Protein AF-A0A3B8VGJ9-F1 (afdb_monomer)

Sequence (97 aa):
MFAKRSVIGLYTDEEAAASALDALREAGYDQGEYEVLTGTPYPEGTFGEEEPKHTLYRWPLIGAACGFIVGLVLTSGTQLAYPLVTGGKPVLSIPPM

Secondary structure (DSSP, 8-state):
-----------SSHHHHHHHHHHHHHTT--GGG-----SS-PPTTTTS-------TTHHHHHHHHHHHHHHHHHHHHHHHHS----TT--SS-SS--

Radius of gyration: 28.13 Å; Cα contacts (8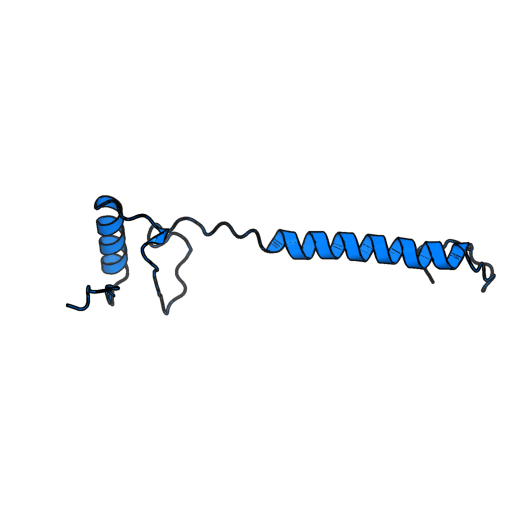 Å, |Δi|>4): 32; chains: 1; bounding box: 67×30×63 Å

Foldseek 3Di:
DPDPPDDDDDDPDLVVQLVVLVVCVVVPDDLVRDDDDDPDDDDPCSSPHDDPPDPPVVVVVVVVVVVVVCVLCVLLVCLVVDPDCDPNDDSDDVVRD

Mean predicted aligned error: 10.01 Å

pLDDT: mean 84.11, std 10.65, range [46.09, 98.12]

Structure (mmCIF, N/CA/C/O backbone):
data_AF-A0A3B8VGJ9-F1
#
_entry.id   AF-A0A3B8VGJ9-F1
#
loop_
_atom_site.group_PDB
_atom_site.id
_atom_site.type_symbol
_atom_site.label_atom_id
_atom_site.label_alt_id
_atom_site.label_comp_id
_atom_site.label_asym_id
_atom_site.label_entity_id
_atom_site.label_seq_id
_atom_site.pdbx_PDB_ins_code
_atom_site.Cartn_x
_atom_site.Cartn_y
_atom_site.Cartn_z
_atom_site.occupancy
_atom_site.B_iso_or_equiv
_atom_site.auth_seq_id
_atom_site.auth_comp_id
_atom_site.auth_asym_id
_atom_site.auth_atom_id
_atom_site.pdbx_PDB_model_num
ATOM 1 N N . MET A 1 1 ? -39.334 -16.133 10.434 1.00 46.09 1 MET A N 1
ATOM 2 C CA . MET A 1 1 ? -38.723 -15.323 11.507 1.00 46.09 1 MET A CA 1
ATOM 3 C C . MET A 1 1 ? -37.450 -14.727 10.930 1.00 46.09 1 MET A C 1
ATOM 5 O O . MET A 1 1 ? -36.537 -15.486 10.639 1.00 46.09 1 MET A O 1
ATOM 9 N N . PHE A 1 2 ? -37.421 -13.428 10.619 1.00 50.62 2 PHE A N 1
ATOM 10 C CA . PHE A 1 2 ? -36.182 -12.788 10.167 1.00 50.62 2 PHE A CA 1
ATOM 11 C C . PHE A 1 2 ? -35.230 -12.748 11.366 1.00 50.62 2 PHE A C 1
ATOM 13 O O . PHE A 1 2 ? -35.495 -12.041 12.335 1.00 50.62 2 PHE A O 1
ATOM 20 N N . ALA A 1 3 ? -34.180 -13.570 11.342 1.00 58.62 3 ALA A N 1
ATOM 21 C CA . ALA A 1 3 ? -33.097 -13.471 12.311 1.00 58.62 3 ALA A CA 1
ATOM 22 C C . ALA A 1 3 ? -32.502 -12.059 12.201 1.00 58.62 3 ALA A C 1
ATOM 24 O O . ALA A 1 3 ? -32.224 -11.599 11.090 1.00 58.62 3 ALA A O 1
ATOM 25 N N . LYS A 1 4 ? -32.369 -11.346 13.326 1.00 60.81 4 LYS A N 1
ATOM 26 C CA . LYS A 1 4 ? -31.716 -10.032 13.351 1.00 60.81 4 LYS A CA 1
ATOM 27 C C . LYS A 1 4 ? -30.307 -10.202 12.775 1.00 60.81 4 LYS A C 1
ATOM 29 O O . LYS A 1 4 ? -29.516 -10.952 13.330 1.00 60.81 4 LYS A O 1
ATOM 34 N N . ARG A 1 5 ? -30.047 -9.572 11.626 1.00 75.00 5 ARG A N 1
ATOM 35 C CA . ARG A 1 5 ? -28.815 -9.755 10.840 1.00 75.00 5 ARG A CA 1
ATOM 36 C C . ARG A 1 5 ? -27.684 -8.812 11.252 1.00 75.00 5 ARG A C 1
ATOM 38 O O . ARG A 1 5 ? -26.543 -9.097 10.930 1.00 75.00 5 ARG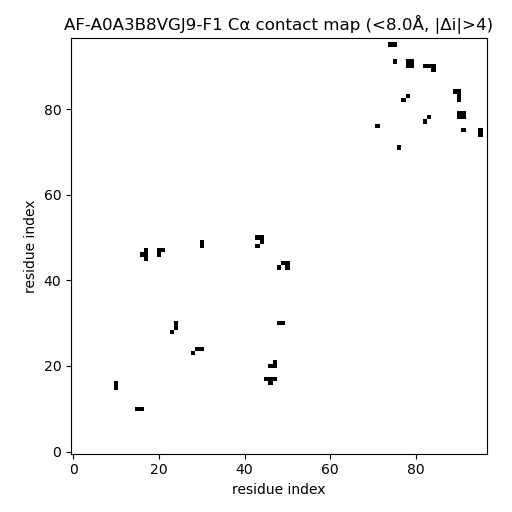 A O 1
ATOM 45 N N . SER A 1 6 ? -28.001 -7.717 11.941 1.00 82.56 6 SER A N 1
ATOM 46 C CA . SER A 1 6 ? -27.028 -6.793 12.524 1.00 82.56 6 SER A CA 1
ATOM 47 C C . SER A 1 6 ? -27.651 -6.028 13.694 1.00 82.56 6 SER A C 1
ATOM 49 O O . SER A 1 6 ? -28.879 -5.955 13.827 1.00 82.56 6 SER A O 1
ATOM 51 N N . VAL A 1 7 ? -26.793 -5.478 14.550 1.00 88.50 7 VAL A N 1
ATOM 52 C CA . VAL A 1 7 ? -27.141 -4.579 15.654 1.00 88.50 7 VAL A CA 1
ATOM 53 C C . VAL A 1 7 ? -26.309 -3.312 15.477 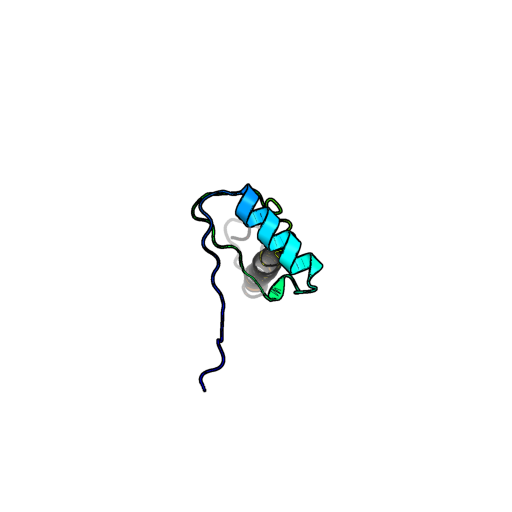1.00 88.50 7 VAL A C 1
ATOM 55 O O . VAL A 1 7 ? -25.144 -3.401 15.111 1.00 88.50 7 VAL A O 1
ATOM 58 N N . ILE A 1 8 ? -26.908 -2.142 15.705 1.00 90.62 8 ILE A N 1
ATOM 59 C CA . ILE A 1 8 ? -26.208 -0.852 15.685 1.00 90.62 8 ILE A CA 1
ATOM 60 C C . ILE A 1 8 ? -26.373 -0.224 17.066 1.00 90.62 8 ILE A C 1
ATOM 62 O O . ILE A 1 8 ? -27.503 -0.037 17.523 1.00 90.62 8 ILE A O 1
ATOM 66 N N . GLY A 1 9 ? -25.255 0.085 17.721 1.00 91.12 9 GLY A N 1
ATOM 67 C CA . GLY A 1 9 ? -25.215 0.923 18.916 1.00 91.12 9 GLY A CA 1
ATOM 68 C C . GLY A 1 9 ? -24.896 2.361 18.520 1.00 91.12 9 GLY A C 1
ATOM 69 O O . GLY A 1 9 ? -23.913 2.597 17.826 1.00 91.12 9 GLY A O 1
ATOM 70 N N . LEU A 1 10 ? -25.739 3.313 18.922 1.00 93.12 10 LEU A N 1
ATOM 71 C CA . LEU A 1 10 ? -25.492 4.738 18.712 1.00 93.12 10 LEU A CA 1
ATOM 72 C C . LEU A 1 10 ? -25.055 5.361 20.036 1.00 93.12 10 LEU A C 1
ATOM 74 O O . LEU A 1 10 ? -25.809 5.330 21.008 1.00 93.12 10 LEU A O 1
ATOM 78 N N . TYR A 1 11 ? -23.863 5.949 20.042 1.00 91.25 11 TYR A N 1
ATOM 79 C CA . TYR A 1 11 ? -23.259 6.579 21.210 1.00 91.25 11 TYR A CA 1
ATOM 80 C C . TYR A 1 11 ? -22.995 8.052 20.905 1.00 91.25 11 TYR A C 1
ATOM 82 O O . TYR A 1 11 ? -22.560 8.400 19.809 1.00 91.25 11 TYR A O 1
ATOM 90 N N . THR A 1 12 ? -23.300 8.923 21.863 1.00 91.12 12 THR A N 1
ATOM 91 C CA . THR A 1 12 ? -23.008 10.365 21.781 1.00 91.12 12 THR A CA 1
ATOM 92 C C . THR A 1 12 ? -21.711 10.744 22.488 1.00 91.12 12 THR A C 1
ATOM 94 O O . THR A 1 12 ? -21.289 11.888 22.386 1.00 91.12 12 THR A O 1
ATOM 97 N N . ASP A 1 13 ? -21.145 9.805 23.239 1.00 89.75 13 ASP A N 1
ATOM 98 C CA . ASP A 1 13 ? -19.993 9.965 24.116 1.00 89.75 13 ASP A CA 1
ATOM 99 C C . ASP A 1 13 ? -18.973 8.869 23.782 1.00 89.75 13 ASP A C 1
ATOM 101 O O . ASP A 1 13 ? -19.338 7.696 23.631 1.00 89.75 13 ASP A O 1
ATOM 105 N N . GLU A 1 14 ? -17.717 9.268 23.609 1.00 87.81 14 GLU A N 1
ATOM 106 C CA . GLU A 1 14 ? -16.620 8.391 23.210 1.00 87.81 14 GLU A CA 1
ATOM 107 C C . GLU A 1 14 ? -16.292 7.320 24.257 1.00 87.81 14 GLU A C 1
ATOM 109 O O . GLU A 1 14 ? -16.007 6.181 23.887 1.00 87.81 14 GLU A O 1
ATOM 114 N N . GLU A 1 15 ? -16.398 7.640 25.547 1.00 89.25 15 GLU A N 1
ATOM 115 C CA . GLU A 1 15 ? -16.090 6.723 26.648 1.00 89.25 15 GLU A CA 1
ATOM 116 C C . GLU A 1 15 ? -17.139 5.607 26.717 1.00 89.25 15 GLU A C 1
ATOM 118 O O . GLU A 1 15 ? -16.818 4.429 26.902 1.00 89.25 15 GLU A O 1
ATOM 123 N N . ALA A 1 16 ? -18.409 5.961 26.497 1.00 91.44 16 ALA A N 1
ATOM 124 C CA . ALA A 1 16 ? -19.499 4.998 26.408 1.00 91.44 16 ALA A CA 1
ATOM 125 C C . ALA A 1 16 ? -19.339 4.050 25.206 1.00 91.44 16 ALA A C 1
ATOM 127 O O . ALA A 1 16 ? -19.632 2.856 25.323 1.00 91.44 16 ALA A O 1
ATOM 128 N N . ALA A 1 17 ? -18.864 4.563 24.066 1.00 90.88 17 ALA A N 1
ATOM 129 C CA . ALA A 1 17 ? -18.571 3.750 22.888 1.00 90.88 17 ALA A CA 1
ATOM 130 C C . ALA A 1 17 ? -17.383 2.804 23.136 1.00 90.88 17 ALA A C 1
ATOM 132 O O . ALA A 1 17 ? -17.491 1.609 22.862 1.00 90.88 17 ALA A O 1
ATOM 133 N N . ALA A 1 18 ? -16.288 3.310 23.714 1.00 89.38 1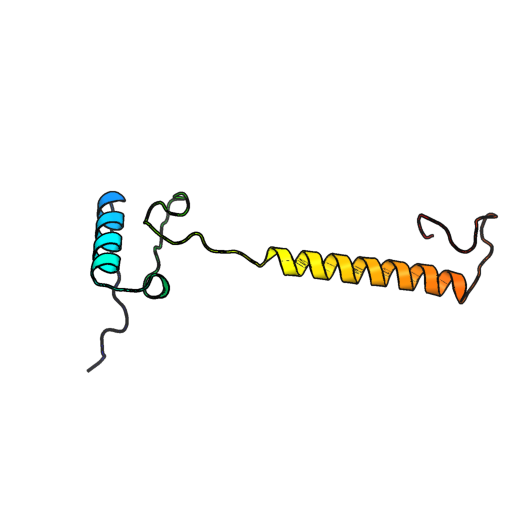8 ALA A N 1
ATOM 134 C CA . ALA A 1 18 ? -15.115 2.510 24.065 1.00 89.38 18 ALA A CA 1
ATOM 135 C C . ALA A 1 18 ? -15.469 1.386 25.053 1.00 89.38 18 ALA A C 1
ATOM 137 O O . ALA A 1 18 ? -15.172 0.220 24.798 1.00 89.38 18 ALA A O 1
ATOM 138 N N . SER A 1 19 ? -16.221 1.709 26.109 1.00 90.62 19 SER A N 1
ATOM 139 C CA . SER A 1 19 ? -16.701 0.730 27.094 1.00 90.62 19 SER A CA 1
ATOM 140 C C . SER A 1 19 ? -17.554 -0.376 26.461 1.00 90.62 19 SER A C 1
ATOM 142 O O . SER A 1 19 ? -17.493 -1.536 26.868 1.00 90.62 19 SER A O 1
ATOM 144 N N . ALA A 1 20 ? -18.372 -0.038 25.459 1.00 91.19 20 ALA A N 1
ATOM 145 C CA . ALA A 1 20 ? -19.186 -1.021 24.755 1.00 91.19 20 ALA A CA 1
ATOM 146 C C . ALA A 1 20 ? -18.343 -1.967 23.887 1.00 91.19 20 ALA A C 1
ATOM 148 O O . ALA A 1 20 ? -18.633 -3.162 23.829 1.00 91.19 20 ALA A O 1
ATOM 149 N N . LEU A 1 21 ? -17.299 -1.451 23.236 1.00 89.56 21 LEU A N 1
ATOM 150 C CA . LEU A 1 21 ? -16.373 -2.251 22.433 1.00 89.56 21 LEU A CA 1
ATOM 151 C C . LEU A 1 21 ? -15.517 -3.167 23.312 1.00 89.56 21 LEU A C 1
ATOM 153 O O . LEU A 1 21 ? -15.337 -4.337 22.975 1.00 89.56 21 LEU A O 1
ATOM 157 N N . ASP A 1 22 ? -15.090 -2.690 24.484 1.00 89.19 22 ASP A N 1
ATOM 158 C CA . ASP A 1 22 ? -14.430 -3.523 25.491 1.00 89.19 22 ASP A CA 1
ATOM 159 C C . ASP A 1 22 ? -15.324 -4.677 25.952 1.00 89.19 22 ASP A C 1
ATOM 161 O O . ASP A 1 22 ? -14.880 -5.824 25.973 1.00 89.19 22 ASP A O 1
ATOM 165 N N . ALA A 1 23 ? -16.603 -4.409 26.226 1.00 91.19 23 ALA A N 1
ATOM 166 C CA . ALA A 1 23 ? -17.559 -5.448 26.598 1.00 91.19 23 ALA A CA 1
ATOM 167 C C . ALA A 1 23 ? -17.792 -6.478 25.474 1.00 91.19 23 ALA A C 1
ATOM 169 O O . ALA A 1 23 ? -17.964 -7.666 25.753 1.00 91.19 23 ALA A O 1
ATOM 170 N N . LEU A 1 24 ? -17.787 -6.056 24.202 1.00 89.81 24 LEU A N 1
ATOM 171 C CA . LEU A 1 24 ? -17.873 -6.972 23.056 1.00 89.81 24 LEU A CA 1
ATOM 172 C C . LEU A 1 24 ? -16.623 -7.853 22.950 1.00 89.81 24 LEU A C 1
ATOM 174 O O . LEU A 1 24 ? -16.735 -9.067 22.772 1.00 89.81 24 LEU A O 1
ATOM 178 N N . ARG A 1 25 ? -15.440 -7.270 23.138 1.00 86.62 25 ARG A N 1
ATOM 179 C CA . ARG A 1 25 ? -14.178 -8.011 23.169 1.00 86.62 25 ARG A CA 1
ATOM 180 C C . ARG A 1 25 ? -14.134 -9.014 24.326 1.00 86.62 25 ARG A C 1
ATOM 182 O O . ARG A 1 25 ? -13.761 -10.165 24.118 1.00 86.62 25 ARG A O 1
ATOM 189 N N . GLU A 1 26 ? -14.554 -8.617 25.527 1.00 89.75 26 GLU A N 1
ATOM 190 C CA . GLU A 1 26 ? -14.655 -9.509 26.695 1.00 89.75 26 GLU A CA 1
ATOM 191 C C . GLU A 1 26 ? -15.678 -10.634 26.493 1.00 89.75 26 GLU A C 1
ATOM 193 O O . GLU A 1 26 ? -15.477 -11.752 26.969 1.00 89.75 26 GLU A O 1
ATOM 198 N N . ALA A 1 27 ? -16.753 -10.371 25.746 1.00 91.44 27 ALA A N 1
ATOM 199 C CA . ALA A 1 27 ? -17.731 -11.381 25.352 1.00 91.44 27 ALA A CA 1
ATOM 200 C C . ALA A 1 27 ? -17.213 -12.353 24.271 1.00 91.44 27 ALA A C 1
ATOM 202 O O . ALA A 1 27 ? -17.893 -13.335 23.967 1.00 91.44 27 ALA A O 1
ATOM 203 N N . GLY A 1 28 ? -16.015 -12.116 23.727 1.00 89.44 28 GLY A N 1
ATOM 204 C CA . GLY A 1 28 ? -15.342 -12.999 22.778 1.00 89.44 28 GLY A CA 1
ATOM 205 C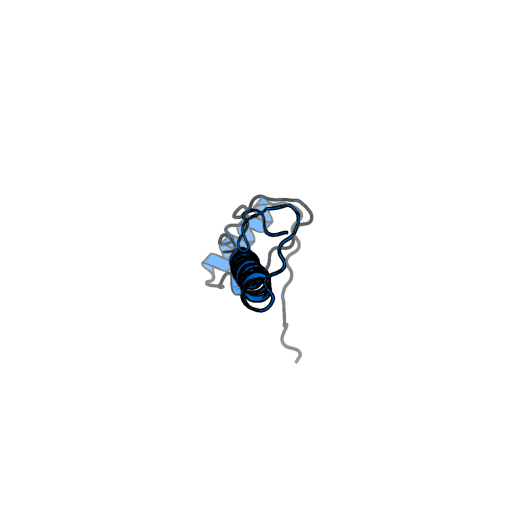 C . GLY A 1 28 ? -15.682 -12.749 21.309 1.00 89.44 28 GLY A C 1
ATOM 206 O O . GLY A 1 28 ? -15.430 -13.638 20.499 1.00 89.44 28 GLY A O 1
ATOM 207 N N . TYR A 1 29 ? -16.246 -11.586 20.965 1.00 88.00 29 TYR A N 1
ATOM 208 C CA . TYR A 1 29 ? -16.411 -11.190 19.564 1.00 88.00 29 TYR A CA 1
ATOM 209 C C . TYR A 1 29 ? -15.059 -10.806 18.957 1.00 88.00 29 TYR A C 1
ATOM 211 O O . TYR A 1 29 ? -14.269 -10.089 19.578 1.00 88.00 29 TYR A O 1
ATOM 219 N N . ASP A 1 30 ? -14.801 -11.282 17.742 1.00 82.25 30 ASP A N 1
ATOM 220 C CA . ASP A 1 30 ? -13.601 -10.940 16.982 1.00 82.25 30 ASP A CA 1
ATOM 221 C C . ASP A 1 30 ? -13.716 -9.514 16.420 1.00 82.25 30 ASP A C 1
ATOM 223 O O . ASP A 1 30 ? -14.812 -9.024 16.135 1.00 82.25 30 ASP A O 1
ATOM 227 N N . GLN A 1 31 ? -12.586 -8.834 16.230 1.00 74.06 31 GLN A N 1
ATOM 228 C CA . GLN A 1 31 ? -12.580 -7.463 15.713 1.00 74.06 31 GLN A CA 1
ATOM 229 C C . GLN A 1 31 ? -13.140 -7.357 14.291 1.00 74.06 31 GLN A C 1
ATOM 231 O O . GLN A 1 31 ? -13.612 -6.299 13.897 1.00 74.06 31 GLN A O 1
ATOM 236 N N . GLY A 1 32 ? -13.134 -8.450 13.520 1.00 78.44 32 GLY A N 1
ATOM 237 C CA . GLY A 1 32 ? -13.789 -8.495 12.211 1.00 78.44 32 GLY A CA 1
ATOM 238 C C . GLY A 1 32 ? -15.325 -8.536 12.260 1.00 78.44 32 GLY A C 1
ATOM 239 O O . GLY A 1 32 ? -15.959 -8.471 11.206 1.00 78.44 32 GLY A O 1
ATOM 240 N N . GLU A 1 33 ? -15.934 -8.683 13.441 1.00 83.25 33 GLU A N 1
ATOM 241 C CA . GLU A 1 33 ? -17.388 -8.822 13.609 1.00 83.25 33 GLU A CA 1
ATOM 242 C C . GLU A 1 33 ? -18.109 -7.496 13.888 1.00 83.25 33 GLU A C 1
ATOM 244 O O . GLU A 1 33 ? -19.340 -7.438 13.807 1.00 83.25 33 GLU A O 1
ATOM 249 N N . TYR A 1 34 ? -17.369 -6.429 14.191 1.00 85.88 34 TYR A N 1
ATOM 250 C CA . TYR A 1 34 ? -17.913 -5.100 14.446 1.00 85.88 34 TYR A CA 1
ATOM 251 C C . TYR A 1 34 ? -17.080 -4.013 13.760 1.00 85.88 34 TYR A C 1
ATOM 253 O O . TYR A 1 34 ? -15.884 -4.157 13.550 1.00 85.88 34 TYR A O 1
ATOM 261 N N . GLU A 1 35 ? -17.735 -2.913 13.398 1.00 85.25 35 GLU A N 1
ATOM 262 C CA . GLU A 1 35 ? -17.109 -1.767 12.737 1.00 85.25 35 GLU A CA 1
ATOM 263 C C . GLU A 1 35 ? -17.498 -0.495 13.489 1.00 85.25 35 GLU A C 1
ATOM 265 O O . GLU A 1 35 ? -18.677 -0.287 13.805 1.00 85.25 35 GLU A O 1
ATOM 270 N N . VAL A 1 36 ? -16.514 0.356 13.784 1.00 86.81 36 VAL A N 1
ATOM 271 C CA . VAL A 1 36 ? -16.741 1.647 14.431 1.00 86.81 36 VAL A CA 1
ATOM 272 C C . VAL A 1 36 ? -16.878 2.722 13.361 1.00 86.81 36 VAL A C 1
ATOM 274 O O . VAL A 1 36 ? -15.967 2.984 12.580 1.00 86.81 36 VAL A O 1
ATOM 277 N N . LEU A 1 37 ? -18.035 3.381 13.332 1.00 87.38 37 LEU A N 1
ATOM 278 C CA . LEU A 1 37 ? -18.303 4.486 12.416 1.00 87.38 37 LEU A CA 1
ATOM 279 C C . LEU A 1 37 ? -18.312 5.795 13.200 1.00 87.38 37 LEU A C 1
ATOM 281 O O . LEU A 1 37 ? -19.242 6.066 13.958 1.00 87.38 37 LEU A O 1
ATOM 285 N N . THR A 1 38 ? -17.288 6.619 12.995 1.00 85.44 38 THR A N 1
ATOM 286 C CA . THR A 1 38 ? -17.163 7.931 13.637 1.00 85.44 38 THR A CA 1
ATOM 287 C C . THR A 1 38 ? -17.257 9.069 12.618 1.00 85.44 38 THR A C 1
ATOM 289 O O . THR A 1 38 ? -16.692 9.006 11.527 1.00 85.44 38 THR A O 1
ATOM 292 N N . GLY A 1 39 ? -17.983 10.132 12.980 1.00 84.06 39 GLY A N 1
ATOM 293 C CA . GLY A 1 39 ? -18.019 11.389 12.223 1.00 84.06 39 GLY A CA 1
ATOM 294 C C . GLY A 1 39 ? -16.857 12.333 12.553 1.00 84.06 39 GLY A C 1
ATOM 295 O O . GLY A 1 39 ? -16.696 13.362 11.897 1.00 84.06 39 GLY A O 1
ATOM 296 N N . THR A 1 40 ? -16.062 12.002 13.569 1.00 84.31 40 THR A N 1
ATOM 297 C CA . THR A 1 40 ? -14.913 12.776 14.043 1.00 84.31 40 THR A CA 1
ATOM 298 C C . THR A 1 40 ? -13.623 11.967 13.883 1.00 84.31 40 THR A C 1
ATOM 300 O O . THR A 1 40 ? -13.628 10.749 14.074 1.00 84.31 40 THR A O 1
ATOM 303 N N . PRO A 1 41 ? -12.504 12.615 13.518 1.00 82.00 41 PRO A N 1
ATOM 304 C CA . PRO A 1 41 ? -11.244 11.918 13.300 1.00 82.00 41 PRO A CA 1
ATOM 305 C C . PRO A 1 41 ? -10.600 11.556 14.644 1.00 82.00 41 PRO A C 1
ATOM 307 O O . PRO A 1 41 ? -9.898 12.374 15.238 1.00 82.00 41 PRO A O 1
ATOM 310 N N . TYR A 1 42 ? -10.838 10.335 15.122 1.00 83.81 42 TYR A N 1
ATOM 311 C CA . TYR A 1 42 ? -10.099 9.768 16.249 1.00 83.81 42 TYR A CA 1
ATOM 312 C C . TYR A 1 42 ? -8.821 9.071 15.759 1.00 83.81 42 TYR A C 1
ATOM 314 O O . TYR A 1 42 ? -8.835 8.481 14.676 1.00 83.81 42 TYR A O 1
ATOM 322 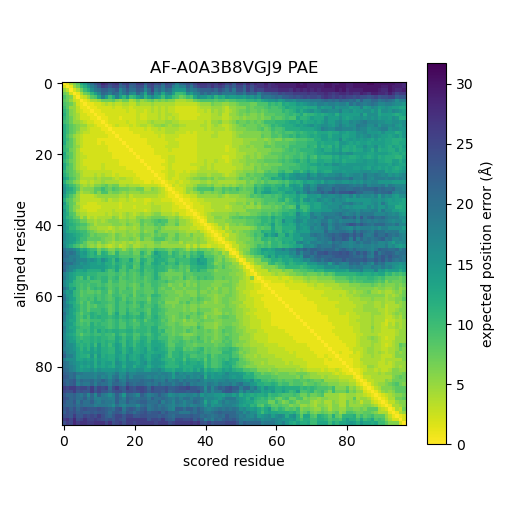N N . PRO A 1 43 ? -7.711 9.137 16.519 1.00 77.75 43 PRO A N 1
ATOM 323 C CA . PRO A 1 43 ? -6.528 8.327 16.244 1.00 77.75 43 PRO A CA 1
ATOM 324 C C . PRO A 1 43 ? -6.862 6.834 16.163 1.00 77.75 43 PRO A C 1
ATOM 326 O O . PRO A 1 43 ? -7.739 6.346 16.881 1.00 77.75 43 PRO A O 1
ATOM 329 N N . GLU A 1 44 ? -6.127 6.098 15.333 1.00 73.19 44 GLU A N 1
ATOM 330 C CA . GLU A 1 44 ? -6.246 4.639 15.274 1.00 73.19 44 GLU A CA 1
ATOM 331 C C . GLU A 1 44 ? -5.967 4.028 16.657 1.00 73.19 44 GLU A C 1
ATOM 333 O O . GLU A 1 44 ? -5.100 4.49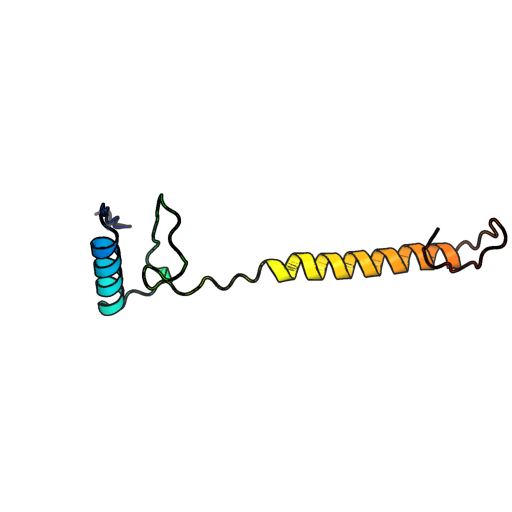8 17.400 1.00 73.19 44 GLU A O 1
ATOM 338 N N . GLY A 1 45 ? -6.750 3.017 17.034 1.00 74.38 45 GLY A N 1
ATOM 339 C CA . GLY A 1 45 ? -6.648 2.372 18.344 1.00 74.38 45 GLY A CA 1
ATOM 340 C C . GLY A 1 45 ? -7.322 3.121 19.502 1.00 74.38 45 GLY A C 1
ATOM 341 O O . GLY A 1 45 ? -7.322 2.597 20.614 1.00 74.38 45 GLY A O 1
ATOM 342 N N . THR A 1 46 ? -7.958 4.281 19.271 1.00 78.88 46 THR A N 1
ATOM 343 C CA . THR A 1 46 ? -8.743 4.997 20.310 1.00 78.88 46 THR A CA 1
ATOM 344 C C . THR A 1 46 ? -9.810 4.096 20.938 1.00 78.88 46 THR A C 1
ATOM 346 O O . THR A 1 46 ? -10.085 4.185 22.129 1.00 78.88 46 THR A O 1
ATOM 349 N N . PHE A 1 47 ? -10.363 3.183 20.143 1.00 80.94 47 PHE A N 1
ATOM 350 C CA . PHE A 1 47 ? -11.408 2.252 20.548 1.00 80.94 47 PHE A CA 1
ATOM 351 C C . PHE A 1 47 ? -10.909 0.810 20.748 1.00 80.94 47 PHE A C 1
ATOM 353 O O . PHE A 1 47 ? -11.702 -0.128 20.770 1.00 80.94 47 PHE A O 1
ATOM 360 N N . GLY A 1 48 ? -9.590 0.610 20.851 1.00 70.38 48 GLY A N 1
ATOM 361 C CA . GLY A 1 48 ? -8.993 -0.725 20.974 1.00 70.38 48 GLY A CA 1
ATOM 362 C C . GLY A 1 48 ? -8.984 -1.546 19.677 1.00 70.38 48 GLY A C 1
ATOM 363 O O . GLY A 1 48 ? -8.738 -2.752 19.725 1.00 70.38 48 GLY A O 1
ATOM 364 N N . GLU A 1 49 ? -9.245 -0.904 18.536 1.00 68.94 49 GLU A N 1
ATOM 365 C CA . GLU A 1 49 ? -9.140 -1.487 17.194 1.00 68.94 49 GLU A CA 1
ATOM 366 C C . GLU A 1 49 ? -7.684 -1.878 16.886 1.00 68.94 49 GLU A C 1
ATOM 368 O O . GLU A 1 49 ? -6.753 -1.141 17.225 1.00 68.94 49 GLU A O 1
ATOM 373 N N . GLU A 1 50 ? -7.462 -3.037 16.255 1.00 65.62 50 GLU A N 1
ATOM 374 C CA . GLU A 1 50 ? -6.154 -3.377 15.698 1.00 65.62 50 GLU A CA 1
ATOM 375 C C . GLU A 1 50 ? -5.801 -2.393 14.585 1.00 65.62 50 GLU A C 1
ATOM 377 O O . GLU A 1 50 ? -6.616 -2.078 13.719 1.00 65.62 50 GLU A O 1
ATOM 382 N N . GLU A 1 51 ? -4.548 -1.944 14.594 1.00 64.69 51 GLU A N 1
ATOM 383 C CA . GLU A 1 51 ? -4.011 -1.051 13.576 1.00 64.69 51 GLU A CA 1
ATOM 384 C C . GLU A 1 51 ? -4.172 -1.705 12.188 1.00 64.69 51 GLU A C 1
ATOM 386 O O . GLU A 1 51 ? -3.588 -2.774 11.936 1.00 64.69 51 GLU A O 1
ATOM 391 N N . PRO A 1 52 ? -4.981 -1.125 11.279 1.00 67.88 52 PRO A N 1
ATOM 392 C CA . PRO A 1 52 ? -5.241 -1.722 9.983 1.00 67.88 52 PRO A CA 1
ATOM 393 C C . PRO A 1 52 ? -3.933 -1.817 9.200 1.00 67.88 52 PRO A C 1
ATOM 395 O O . PRO A 1 52 ? -3.374 -0.836 8.709 1.00 67.88 52 PRO A O 1
ATOM 398 N N . LYS A 1 53 ? -3.424 -3.043 9.044 1.00 72.00 53 LYS A N 1
ATOM 399 C CA . LYS A 1 53 ? -2.182 -3.305 8.307 1.00 72.00 53 LYS A CA 1
ATOM 400 C C . LYS A 1 53 ? -2.393 -3.037 6.822 1.00 72.00 53 LYS A C 1
ATOM 402 O O . LYS A 1 53 ? -2.717 -3.942 6.049 1.00 72.00 53 LYS A O 1
ATOM 407 N N . HIS A 1 54 ? -2.159 -1.801 6.387 1.00 78.19 54 HIS A N 1
ATOM 408 C CA . HIS A 1 54 ? -2.232 -1.487 4.970 1.00 78.19 54 HIS A CA 1
ATOM 409 C C . HIS A 1 54 ? -1.065 -2.166 4.227 1.00 78.19 54 HIS A C 1
ATOM 411 O O . HIS A 1 54 ? 0.103 -2.111 4.622 1.00 78.19 54 HIS A O 1
ATOM 417 N N . THR A 1 55 ? -1.354 -2.829 3.114 1.00 85.19 55 THR A N 1
ATOM 418 C CA . THR A 1 55 ? -0.316 -3.372 2.215 1.00 85.19 55 THR A CA 1
ATOM 419 C C . THR A 1 55 ? -0.393 -2.759 0.822 1.00 85.19 55 THR A C 1
ATOM 421 O O . THR A 1 55 ? 0.380 -3.123 -0.065 1.00 85.19 55 THR A O 1
ATOM 424 N N . LEU A 1 56 ? -1.281 -1.774 0.639 1.00 88.25 56 LEU A N 1
ATOM 425 C CA . LEU A 1 56 ? -1.592 -1.174 -0.653 1.00 88.25 56 LEU A CA 1
ATOM 426 C C . LEU A 1 56 ? -0.371 -0.512 -1.304 1.00 88.25 56 LEU A C 1
ATOM 428 O O . LEU A 1 56 ? -0.217 -0.596 -2.517 1.00 88.25 56 LEU A O 1
ATOM 432 N N . TYR A 1 57 ? 0.541 0.050 -0.502 1.00 88.44 57 TYR A N 1
ATOM 433 C CA . TYR A 1 57 ? 1.779 0.691 -0.967 1.00 88.44 57 TYR A CA 1
ATOM 434 C C . TYR A 1 57 ? 2.690 -0.233 -1.799 1.00 88.44 57 TYR A C 1
ATOM 436 O O . TYR A 1 57 ? 3.508 0.244 -2.585 1.00 88.44 57 TYR A O 1
ATOM 444 N N . ARG A 1 58 ? 2.553 -1.559 -1.653 1.00 93.25 58 ARG A N 1
ATOM 445 C CA . ARG A 1 58 ? 3.374 -2.545 -2.371 1.00 93.25 58 ARG A CA 1
ATOM 446 C C . ARG A 1 58 ? 3.059 -2.569 -3.866 1.00 93.25 58 ARG A C 1
ATOM 448 O O . ARG A 1 58 ? 3.969 -2.740 -4.673 1.00 93.25 58 ARG A O 1
ATOM 455 N N . TRP A 1 59 ? 1.799 -2.365 -4.247 1.00 94.50 59 TRP A N 1
ATOM 456 C CA . TRP A 1 59 ? 1.369 -2.462 -5.645 1.00 94.50 59 TRP A CA 1
ATOM 457 C C . TRP A 1 59 ? 1.909 -1.328 -6.526 1.00 94.50 59 TRP A C 1
ATOM 459 O O . TRP A 1 59 ? 2.486 -1.638 -7.572 1.00 94.50 59 TRP A O 1
ATOM 469 N N . PRO A 1 60 ? 1.830 -0.041 -6.119 1.00 95.75 60 PRO A N 1
ATOM 470 C CA . PRO A 1 60 ? 2.475 1.043 -6.853 1.00 95.75 60 PRO A CA 1
ATOM 471 C C . PRO A 1 60 ? 3.987 0.857 -6.978 1.00 95.75 60 PRO A C 1
ATOM 473 O O . PRO A 1 60 ? 4.544 1.141 -8.034 1.00 95.75 60 PRO A O 1
ATOM 476 N N . LEU A 1 61 ? 4.652 0.343 -5.936 1.00 96.25 61 LEU A N 1
ATOM 477 C CA . LEU A 1 61 ? 6.100 0.126 -5.955 1.00 96.25 61 LEU A CA 1
ATOM 478 C C . LEU A 1 61 ? 6.505 -0.926 -6.998 1.00 96.25 61 LEU A C 1
ATOM 480 O O . LEU A 1 61 ? 7.440 -0.710 -7.768 1.00 96.25 61 LEU A O 1
ATOM 484 N N . ILE A 1 62 ? 5.772 -2.041 -7.059 1.00 97.19 62 ILE A N 1
ATOM 485 C CA . ILE A 1 62 ? 5.986 -3.083 -8.071 1.00 97.19 62 ILE A CA 1
ATOM 486 C C . ILE A 1 62 ? 5.712 -2.523 -9.469 1.00 97.19 62 ILE A C 1
ATOM 488 O O . ILE A 1 62 ? 6.526 -2.706 -10.373 1.00 97.19 62 ILE A O 1
ATOM 492 N N . GLY A 1 63 ? 4.611 -1.787 -9.642 1.00 97.44 63 GLY A N 1
ATOM 493 C CA . GLY A 1 63 ? 4.275 -1.146 -10.913 1.00 97.44 63 GLY A CA 1
ATOM 494 C C . GLY A 1 63 ? 5.360 -0.176 -11.390 1.00 97.44 63 GLY A C 1
ATOM 495 O O . GLY A 1 63 ? 5.754 -0.220 -12.555 1.00 97.44 63 GLY A O 1
ATOM 496 N N . ALA A 1 64 ? 5.899 0.643 -10.484 1.00 97.38 64 ALA A N 1
ATOM 497 C CA . ALA A 1 64 ? 6.991 1.567 -10.775 1.00 97.38 64 ALA A CA 1
ATOM 498 C C . ALA A 1 64 ? 8.269 0.831 -11.202 1.00 97.38 64 ALA A C 1
ATOM 500 O O . ALA A 1 64 ? 8.889 1.214 -12.193 1.00 97.38 64 ALA A O 1
ATOM 501 N N . ALA A 1 65 ? 8.636 -0.253 -10.511 1.00 97.88 65 ALA A N 1
ATOM 502 C CA . ALA A 1 65 ? 9.794 -1.066 -10.873 1.00 97.88 65 ALA A CA 1
ATOM 503 C C . ALA A 1 65 ? 9.629 -1.719 -12.257 1.00 97.88 65 ALA A C 1
ATOM 505 O O . ALA A 1 65 ? 10.534 -1.641 -13.088 1.00 97.88 65 ALA A O 1
ATOM 506 N N . CYS A 1 66 ? 8.462 -2.306 -12.540 1.00 98.12 66 CYS A N 1
ATOM 507 C CA . CYS A 1 66 ? 8.160 -2.882 -13.849 1.00 98.12 66 CYS A CA 1
ATOM 508 C C . CYS A 1 66 ? 8.210 -1.823 -14.959 1.00 98.12 66 CYS A C 1
ATOM 510 O O . CYS A 1 66 ? 8.868 -2.039 -15.975 1.00 98.12 66 CYS A O 1
ATOM 512 N N . GLY A 1 67 ? 7.564 -0.671 -14.759 1.00 97.19 67 GLY A N 1
ATOM 513 C CA . GLY A 1 67 ? 7.563 0.427 -15.726 1.00 97.19 67 GLY A CA 1
ATOM 514 C C . GLY A 1 67 ? 8.964 0.978 -15.992 1.00 97.19 67 GLY A C 1
ATOM 515 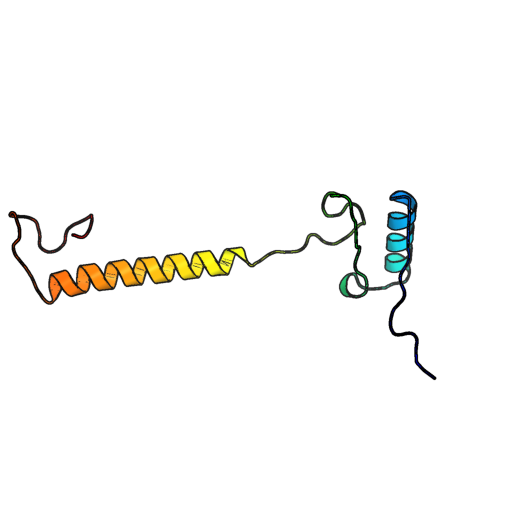O O . GLY A 1 67 ? 9.326 1.201 -17.145 1.00 97.19 67 GLY A O 1
ATOM 516 N N . PHE A 1 68 ? 9.780 1.124 -14.947 1.00 95.56 68 PHE A N 1
ATOM 517 C CA . PHE A 1 68 ? 11.170 1.561 -15.064 1.00 95.56 68 PHE A CA 1
ATOM 518 C C . PHE A 1 68 ? 12.019 0.581 -15.885 1.00 95.56 68 PHE A C 1
ATOM 520 O O . PHE A 1 68 ? 12.709 0.996 -16.816 1.00 95.56 68 PHE A O 1
ATOM 527 N N . ILE A 1 69 ? 11.928 -0.723 -15.597 1.00 96.12 69 ILE A N 1
ATOM 528 C CA . ILE A 1 69 ? 12.656 -1.765 -16.339 1.00 96.12 69 ILE A CA 1
ATOM 529 C C . ILE A 1 69 ? 12.215 -1.792 -17.803 1.00 96.12 69 ILE A C 1
ATOM 531 O O . ILE A 1 69 ? 13.059 -1.806 -18.697 1.00 96.12 69 ILE A O 1
ATOM 535 N N . VAL A 1 70 ? 10.904 -1.770 -18.060 1.00 96.44 70 VAL A N 1
ATOM 536 C CA . VAL A 1 70 ? 10.359 -1.759 -19.424 1.00 96.44 70 VAL A CA 1
ATOM 537 C C . VAL A 1 70 ? 10.819 -0.515 -20.180 1.00 96.44 70 VAL A C 1
ATOM 539 O O . VAL A 1 70 ? 11.243 -0.637 -21.324 1.00 96.44 70 VAL A O 1
ATOM 542 N N . GLY A 1 71 ? 10.800 0.658 -19.542 1.00 93.06 71 GLY A N 1
ATOM 543 C CA . GLY A 1 71 ? 11.304 1.899 -20.126 1.00 93.06 71 GLY A CA 1
ATOM 544 C C . GLY A 1 71 ? 12.763 1.776 -20.558 1.00 93.06 71 GLY A C 1
ATOM 545 O O . GLY A 1 71 ? 13.066 2.027 -21.721 1.00 93.06 71 GLY A O 1
ATOM 546 N N . LEU A 1 72 ? 13.639 1.303 -19.665 1.00 91.69 72 LEU A N 1
ATOM 547 C CA . LEU A 1 72 ? 15.056 1.089 -19.975 1.00 91.69 72 LEU A CA 1
ATOM 548 C C . LEU A 1 72 ? 15.260 0.087 -21.114 1.00 91.69 72 LEU A C 1
ATOM 550 O O . LEU A 1 72 ? 16.009 0.361 -22.049 1.00 91.69 72 LEU A O 1
ATOM 554 N N . VAL A 1 73 ? 14.586 -1.065 -21.059 1.00 92.88 73 VAL A N 1
ATOM 555 C CA . VAL A 1 73 ? 14.705 -2.108 -22.088 1.00 92.88 73 VAL A CA 1
ATOM 556 C C . VAL A 1 73 ? 14.222 -1.598 -23.440 1.00 92.88 73 VAL A C 1
ATOM 558 O O . VAL A 1 73 ? 14.881 -1.851 -24.445 1.00 92.88 73 VAL A O 1
ATOM 561 N N . LEU A 1 74 ? 13.109 -0.864 -23.482 1.00 92.38 74 LEU A N 1
ATOM 562 C CA . LEU A 1 74 ? 12.589 -0.307 -24.725 1.00 92.38 74 LEU A CA 1
ATOM 563 C C . LEU A 1 74 ? 13.539 0.741 -25.301 1.00 92.38 74 LEU A C 1
ATOM 565 O O . LEU A 1 74 ? 13.888 0.630 -26.470 1.00 92.38 74 LEU A O 1
ATOM 569 N N . THR A 1 75 ? 14.002 1.713 -24.510 1.00 89.44 75 THR A N 1
ATOM 570 C CA . THR A 1 75 ? 14.885 2.776 -25.021 1.00 89.44 75 THR A CA 1
ATOM 571 C C . THR A 1 75 ? 16.258 2.246 -25.422 1.00 89.44 75 THR A C 1
ATOM 573 O O . THR A 1 75 ? 16.766 2.581 -26.486 1.00 89.44 75 THR A O 1
ATOM 576 N N . SER A 1 76 ? 16.862 1.379 -24.607 1.00 89.25 76 SER A N 1
ATOM 577 C CA . SER A 1 76 ? 18.162 0.786 -24.931 1.00 89.25 76 SER A CA 1
ATOM 578 C C . SER A 1 76 ? 18.052 -0.221 -26.075 1.00 89.25 76 SER A C 1
ATOM 580 O O . SER A 1 76 ? 18.917 -0.272 -26.947 1.00 89.25 76 SER A O 1
ATOM 582 N N . GLY A 1 77 ? 16.975 -1.008 -26.106 1.00 90.12 77 GLY A N 1
ATOM 583 C CA . GLY A 1 77 ? 16.713 -1.978 -27.163 1.00 90.12 77 GLY A CA 1
ATOM 584 C C . GLY A 1 77 ? 16.501 -1.318 -28.523 1.00 90.12 77 GLY A C 1
ATOM 585 O O . GLY A 1 77 ? 17.072 -1.777 -29.510 1.00 90.12 77 GLY A O 1
ATOM 586 N N . THR A 1 78 ? 15.744 -0.218 -28.591 1.00 89.88 78 THR A N 1
ATOM 587 C CA . THR A 1 78 ? 15.544 0.519 -29.849 1.00 89.88 78 THR A CA 1
ATOM 588 C C . THR A 1 78 ? 16.831 1.181 -30.329 1.00 89.88 78 THR A C 1
ATOM 590 O O . THR A 1 78 ? 17.146 1.068 -31.513 1.00 89.88 78 THR A O 1
ATOM 593 N N . GLN A 1 79 ? 17.614 1.783 -29.426 1.00 87.56 79 GLN A N 1
ATOM 594 C CA . GLN A 1 79 ? 18.930 2.354 -29.738 1.00 87.56 79 GLN A CA 1
ATOM 595 C C . GLN A 1 79 ? 19.901 1.315 -30.323 1.00 87.56 79 GLN A C 1
ATOM 597 O O . GLN A 1 79 ? 20.634 1.617 -31.264 1.00 87.56 79 GLN A O 1
ATOM 602 N N . LEU A 1 80 ? 19.897 0.085 -29.797 1.00 87.75 80 LEU A N 1
ATOM 603 C CA . LEU A 1 80 ? 20.750 -1.003 -30.285 1.00 87.75 80 LEU A CA 1
ATOM 604 C C . LEU A 1 80 ? 20.245 -1.620 -31.597 1.00 87.75 80 LEU A C 1
ATOM 606 O O . LEU A 1 80 ? 21.056 -1.971 -32.452 1.00 87.75 80 LEU A O 1
ATOM 610 N N . ALA A 1 81 ? 18.928 -1.762 -31.762 1.00 91.25 81 ALA A N 1
ATOM 611 C CA . ALA A 1 81 ? 18.333 -2.347 -32.964 1.00 91.25 81 ALA A CA 1
ATOM 612 C C . ALA A 1 81 ? 18.413 -1.406 -34.179 1.00 91.25 81 ALA A C 1
ATOM 614 O O . ALA A 1 81 ? 18.601 -1.873 -35.302 1.00 91.25 81 ALA A O 1
ATOM 615 N N . TYR A 1 82 ? 18.297 -0.093 -33.955 1.00 89.19 82 TYR A N 1
ATOM 616 C CA . TYR A 1 82 ? 18.326 0.939 -34.994 1.00 89.19 82 TYR A CA 1
ATOM 617 C C . TYR A 1 82 ? 19.311 2.056 -34.619 1.00 89.19 82 TYR A C 1
ATOM 619 O O . TYR A 1 82 ? 18.892 3.146 -34.220 1.00 89.19 82 TYR A O 1
ATOM 627 N N . PRO A 1 83 ? 20.630 1.810 -34.739 1.00 85.75 83 PRO A N 1
ATOM 628 C CA . PRO A 1 83 ? 21.636 2.783 -34.340 1.00 85.75 83 PRO A CA 1
ATOM 629 C C . PRO A 1 83 ? 21.616 3.998 -35.276 1.00 85.75 83 PRO A C 1
ATOM 631 O O . PRO A 1 83 ? 22.051 3.933 -36.427 1.00 85.75 83 PRO A O 1
ATOM 634 N N . LEU A 1 84 ? 21.129 5.130 -34.766 1.00 84.19 84 LEU A N 1
ATOM 635 C CA . LEU A 1 84 ? 21.138 6.418 -35.456 1.00 84.19 84 LEU A CA 1
ATOM 636 C C . LEU A 1 84 ? 22.239 7.307 -34.875 1.00 84.19 84 LEU A C 1
ATOM 638 O O . LEU A 1 84 ? 22.226 7.658 -33.697 1.00 84.19 84 LEU A O 1
ATOM 642 N N . VAL A 1 85 ? 23.196 7.701 -35.715 1.00 82.94 85 VAL A N 1
ATOM 643 C CA . VAL A 1 85 ? 24.268 8.618 -35.313 1.00 82.94 85 VAL A CA 1
ATOM 644 C C . VAL A 1 85 ? 23.736 10.050 -35.354 1.00 82.94 85 VAL A C 1
ATOM 646 O O . VAL A 1 85 ? 23.698 10.686 -36.404 1.00 82.94 85 VAL A O 1
ATOM 649 N N . THR A 1 86 ? 23.321 10.571 -34.200 1.00 82.06 86 THR A N 1
ATOM 650 C CA . THR A 1 86 ? 22.796 11.939 -34.059 1.00 82.06 86 THR A CA 1
ATOM 651 C C . THR A 1 86 ? 23.704 12.792 -33.177 1.00 82.06 86 THR A C 1
ATOM 653 O O . THR A 1 86 ? 23.928 12.473 -32.008 1.00 82.06 86 THR A O 1
ATOM 656 N N . GLY A 1 87 ? 24.218 13.900 -33.718 1.00 79.56 87 GLY A N 1
ATOM 657 C CA . GLY A 1 87 ? 24.963 14.903 -32.944 1.00 79.56 87 GLY A CA 1
ATOM 658 C C . GLY A 1 87 ? 26.254 14.400 -32.280 1.00 79.56 87 GLY A C 1
ATOM 659 O O . GLY A 1 87 ? 26.667 14.974 -31.279 1.00 79.56 87 GLY A O 1
ATOM 660 N N . GLY A 1 88 ? 26.860 13.319 -32.791 1.00 81.44 88 GLY A N 1
ATOM 661 C CA . GLY A 1 88 ? 28.109 12.745 -32.265 1.00 81.44 88 GLY A CA 1
ATOM 662 C C . GLY A 1 88 ? 27.984 12.034 -30.911 1.00 81.44 88 GLY A C 1
ATOM 663 O O . GLY A 1 88 ? 29.000 11.724 -30.294 1.00 81.44 88 GLY A O 1
ATOM 664 N N . LYS A 1 89 ? 26.760 11.788 -30.430 1.00 81.00 89 LYS A N 1
ATOM 665 C CA . LYS A 1 89 ? 26.513 11.135 -29.139 1.00 81.00 89 LYS A CA 1
ATOM 666 C C . LYS A 1 89 ? 26.694 9.612 -29.229 1.00 81.00 89 LYS A C 1
ATOM 668 O O . LYS A 1 89 ? 26.466 9.040 -30.298 1.00 81.00 89 LYS A O 1
ATOM 673 N N . PRO A 1 90 ? 27.061 8.945 -28.119 1.00 80.69 90 PRO A N 1
ATOM 674 C CA . PRO A 1 90 ? 27.070 7.487 -28.051 1.00 80.69 90 PRO A CA 1
ATOM 675 C C . PRO A 1 90 ? 25.692 6.902 -28.377 1.00 80.69 90 PRO A C 1
ATOM 677 O O . PRO A 1 90 ? 24.676 7.473 -27.989 1.00 80.69 90 PRO A O 1
ATOM 680 N N . VAL A 1 91 ? 25.674 5.741 -29.042 1.00 80.81 91 VAL A N 1
ATOM 681 C CA . VAL A 1 91 ? 24.435 5.025 -29.407 1.00 80.81 91 VAL A CA 1
ATOM 682 C C . VAL A 1 91 ? 23.602 4.686 -28.167 1.00 80.81 91 VAL A C 1
ATOM 684 O O . VAL A 1 91 ? 22.384 4.798 -28.201 1.00 80.81 91 VAL A O 1
ATOM 687 N N . LEU A 1 92 ? 24.261 4.332 -27.061 1.00 82.19 92 LEU A N 1
ATOM 688 C CA . LEU A 1 92 ? 23.631 4.132 -25.760 1.00 82.19 92 LEU A CA 1
ATOM 689 C C . LEU A 1 92 ? 23.943 5.345 -24.867 1.00 82.19 92 LEU A C 1
ATOM 691 O O . LEU A 1 92 ? 25.064 5.475 -24.371 1.00 82.19 92 LEU A O 1
ATOM 695 N N . SER A 1 93 ? 22.984 6.257 -24.693 1.00 77.19 93 SER A N 1
ATOM 696 C CA . SER A 1 93 ? 23.154 7.482 -23.895 1.00 77.19 93 SER A CA 1
ATOM 697 C C . SER A 1 93 ? 22.368 7.433 -22.583 1.00 77.19 93 SER A C 1
ATOM 699 O O . SER A 1 93 ? 21.269 6.888 -22.528 1.00 77.19 93 SER A O 1
ATOM 701 N N . ILE A 1 94 ? 22.913 8.051 -21.530 1.00 75.88 94 ILE A N 1
ATOM 702 C CA . ILE A 1 94 ? 22.209 8.300 -20.264 1.00 75.88 94 ILE A CA 1
ATOM 703 C C . ILE A 1 94 ? 22.243 9.820 -20.009 1.00 75.88 94 ILE A C 1
ATOM 705 O O . ILE A 1 94 ? 23.339 10.358 -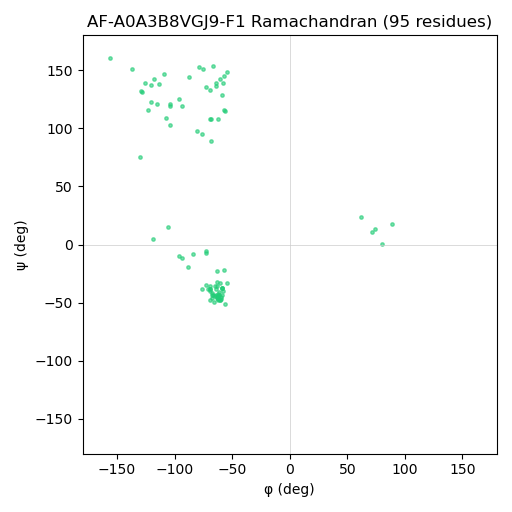19.837 1.00 75.88 94 ILE A O 1
ATOM 709 N N . PRO A 1 95 ? 21.097 10.531 -19.989 1.00 64.00 95 PRO A N 1
ATOM 710 C CA . PRO A 1 95 ? 19.737 10.021 -20.191 1.00 64.00 95 PRO A CA 1
ATOM 711 C C . PRO A 1 95 ? 19.495 9.495 -21.625 1.00 64.00 95 PRO A C 1
ATOM 713 O O . PRO A 1 95 ? 20.189 9.920 -22.560 1.00 64.00 95 PRO A O 1
ATOM 716 N N . PRO A 1 96 ? 18.547 8.553 -21.804 1.00 62.28 96 PRO A N 1
ATOM 717 C CA . PRO A 1 96 ? 18.130 8.108 -23.133 1.00 62.28 96 PRO A CA 1
ATOM 718 C C . PRO A 1 96 ? 17.558 9.298 -23.916 1.00 62.28 96 PRO A C 1
ATOM 720 O O . PRO A 1 96 ? 16.934 10.181 -23.323 1.00 62.28 96 PRO A O 1
ATOM 723 N N . MET A 1 97 ? 17.835 9.351 -25.223 1.00 58.59 97 MET A N 1
ATOM 724 C CA . MET A 1 97 ? 17.301 10.381 -26.127 1.00 58.59 97 MET A CA 1
ATOM 725 C C . MET A 1 97 ? 15.941 10.000 -26.690 1.00 58.59 97 MET A C 1
ATOM 727 O O . MET A 1 97 ? 15.740 8.790 -26.937 1.00 58.59 97 MET A O 1
#

Solvent-accessible surface area (backbone atoms only — not comparable to full-atom values): 6510 Å² total; per-residue (Å²): 130,87,72,85,87,78,85,85,86,89,66,96,46,70,67,63,44,32,55,52,46,50,51,41,48,74,73,66,55,57,76,91,77,61,82,89,88,70,99,63,95,68,65,86,46,76,61,73,49,77,77,80,80,79,64,69,74,55,56,60,52,52,51,49,52,52,52,51,52,50,50,51,50,52,56,51,47,48,30,69,77,57,70,67,88,57,94,87,50,64,63,82,46,90,74,74,130